Protein AF-A0AAD1W4M3-F1 (afdb_monomer)

Mean predicted aligned error: 14.71 Å

Radius of gyration: 26.18 Å; Cα contacts (8 Å, |Δi|>4): 43; chains: 1; bounding box: 40×72×68 Å

Structure (mmCIF, N/CA/C/O backbone):
data_AF-A0AAD1W4M3-F1
#
_entry.id   AF-A0AAD1W4M3-F1
#
loop_
_atom_site.group_PDB
_atom_site.id
_atom_site.type_symbol
_atom_site.label_atom_id
_atom_site.label_alt_id
_atom_site.label_comp_id
_atom_site.label_asym_id
_atom_site.label_entity_id
_atom_site.label_seq_id
_atom_site.pdbx_PDB_ins_code
_atom_site.Cartn_x
_atom_site.Cartn_y
_atom_site.Cartn_z
_atom_site.occupancy
_atom_site.B_iso_or_equiv
_atom_site.auth_seq_id
_atom_site.auth_comp_id
_atom_site.auth_asym_id
_atom_site.auth_atom_id
_atom_site.pdbx_PDB_model_num
ATOM 1 N N . PHE A 1 1 ? -19.646 -60.917 48.447 1.00 45.81 1 PHE A N 1
ATOM 2 C CA . PHE A 1 1 ? -19.669 -60.092 47.226 1.00 45.81 1 PHE A CA 1
ATOM 3 C C . PHE A 1 1 ? -18.881 -58.832 47.529 1.00 45.81 1 PHE A C 1
ATOM 5 O O . PHE A 1 1 ? -19.388 -57.968 48.229 1.00 45.81 1 PHE A O 1
ATOM 12 N N . ILE A 1 2 ? -17.611 -58.778 47.130 1.00 45.34 2 ILE A N 1
ATOM 13 C CA . ILE A 1 2 ? -16.856 -57.522 47.165 1.00 45.34 2 ILE A CA 1
ATOM 14 C C . ILE A 1 2 ? -17.253 -56.795 45.879 1.00 45.34 2 ILE A C 1
ATOM 16 O O . ILE A 1 2 ? -16.987 -57.348 44.810 1.00 45.34 2 ILE A O 1
ATOM 20 N N . PRO A 1 3 ? -17.939 -55.639 45.921 1.00 50.97 3 PRO A N 1
ATOM 21 C CA . PRO A 1 3 ? -18.100 -54.849 44.716 1.00 50.97 3 PRO A CA 1
ATOM 22 C C . PRO A 1 3 ? -16.708 -54.354 44.326 1.00 50.97 3 PRO A C 1
ATOM 24 O O . PRO A 1 3 ? -16.086 -53.553 45.026 1.00 50.97 3 PRO A O 1
ATOM 27 N N . ASN A 1 4 ? -16.193 -54.939 43.246 1.00 47.62 4 ASN A N 1
ATOM 28 C CA . ASN A 1 4 ? -14.960 -54.525 42.605 1.00 47.62 4 ASN A CA 1
ATOM 29 C C . ASN A 1 4 ? -15.032 -53.021 42.353 1.00 47.62 4 ASN A C 1
ATOM 31 O O . ASN A 1 4 ? -15.998 -52.524 41.778 1.00 47.62 4 ASN A O 1
ATOM 35 N N . GLY A 1 5 ? -14.024 -52.311 42.850 1.00 53.41 5 GLY A N 1
ATOM 36 C CA . GLY A 1 5 ? -13.926 -50.876 42.688 1.00 53.41 5 GLY A CA 1
ATOM 37 C C . GLY A 1 5 ? -13.770 -50.528 41.219 1.00 53.41 5 GLY A C 1
ATOM 38 O O . GLY A 1 5 ? -12.720 -50.793 40.638 1.00 53.41 5 GLY A O 1
ATOM 39 N N . ASP A 1 6 ? -14.781 -49.876 40.662 1.00 49.62 6 ASP A N 1
ATOM 40 C CA . ASP A 1 6 ? -14.622 -49.123 39.431 1.00 49.62 6 ASP A CA 1
ATOM 41 C C . ASP A 1 6 ? -13.977 -47.785 39.797 1.00 49.62 6 ASP A C 1
ATOM 43 O O . ASP A 1 6 ? -14.621 -46.762 40.036 1.00 49.62 6 ASP A O 1
ATOM 47 N N . LYS A 1 7 ? -12.656 -47.836 39.991 1.00 55.28 7 LYS A N 1
ATOM 48 C CA . LYS A 1 7 ? -11.851 -46.626 39.950 1.00 55.28 7 LYS A CA 1
ATOM 49 C C . LYS A 1 7 ? -11.830 -46.268 38.479 1.00 55.28 7 LYS A C 1
ATOM 51 O O . LYS A 1 7 ? -11.080 -46.882 37.724 1.00 55.28 7 LYS A O 1
ATOM 56 N N . THR A 1 8 ? -12.633 -45.284 38.099 1.00 59.41 8 THR A N 1
ATOM 57 C CA . THR A 1 8 ? -12.500 -44.555 36.840 1.00 59.41 8 THR A CA 1
ATOM 58 C C . THR A 1 8 ? -11.131 -43.871 36.838 1.00 59.41 8 THR A C 1
ATOM 60 O O . THR A 1 8 ? -10.994 -42.674 37.089 1.00 59.41 8 THR A O 1
ATOM 63 N N . ALA A 1 9 ? -10.078 -44.665 36.665 1.00 57.84 9 ALA A N 1
ATOM 64 C CA . ALA A 1 9 ? -8.735 -44.206 36.417 1.00 57.84 9 ALA A CA 1
ATOM 65 C C . ALA A 1 9 ? -8.774 -43.677 34.993 1.00 57.84 9 ALA A C 1
ATOM 67 O O . ALA A 1 9 ? -8.660 -44.438 34.034 1.00 57.84 9 ALA A O 1
ATOM 68 N N . VAL A 1 10 ? -9.032 -42.376 34.873 1.00 58.84 10 VAL A N 1
ATOM 69 C CA . VAL A 1 10 ? -8.932 -41.666 33.602 1.00 58.84 10 VAL A CA 1
ATOM 70 C C . VAL A 1 10 ? -7.529 -41.976 33.069 1.00 58.84 10 VAL A C 1
ATOM 72 O O . VAL A 1 10 ? -6.550 -41.665 33.760 1.00 58.84 10 VAL A O 1
ATOM 75 N N . PRO A 1 11 ? -7.393 -42.696 31.943 1.00 72.94 11 PRO A N 1
ATOM 76 C CA . PRO A 1 11 ? -6.099 -43.194 31.512 1.00 72.94 11 PRO A CA 1
ATOM 77 C C . PRO A 1 11 ? -5.174 -42.001 31.288 1.00 72.94 11 PRO A C 1
ATOM 79 O O . PRO A 1 11 ? -5.580 -41.000 30.708 1.00 72.94 11 PRO A O 1
ATOM 82 N N . PHE A 1 12 ? -3.921 -42.098 31.737 1.00 63.22 12 PHE A N 1
ATOM 83 C CA . PHE A 1 12 ? -2.922 -41.024 31.613 1.00 63.22 12 PHE A CA 1
ATOM 84 C C . PHE A 1 12 ? -2.851 -40.449 30.185 1.00 63.22 12 PHE A C 1
ATOM 86 O O . PHE A 1 12 ? -2.705 -39.245 29.993 1.00 63.22 12 PHE A O 1
ATOM 93 N N . LYS A 1 13 ? -3.076 -41.309 29.184 1.00 65.69 13 LYS A N 1
ATOM 94 C CA . LYS A 1 13 ? -3.207 -40.933 27.775 1.00 65.69 13 LYS A CA 1
ATOM 95 C C . LYS A 1 13 ? -4.318 -39.904 27.516 1.00 65.69 13 LYS A C 1
ATOM 97 O O . LYS A 1 13 ? -4.090 -38.954 26.784 1.00 65.69 13 LYS A O 1
ATOM 102 N N . GLU A 1 14 ? -5.484 -40.050 28.137 1.00 75.19 14 GLU A N 1
ATOM 103 C CA . GLU A 1 14 ? -6.607 -39.116 27.998 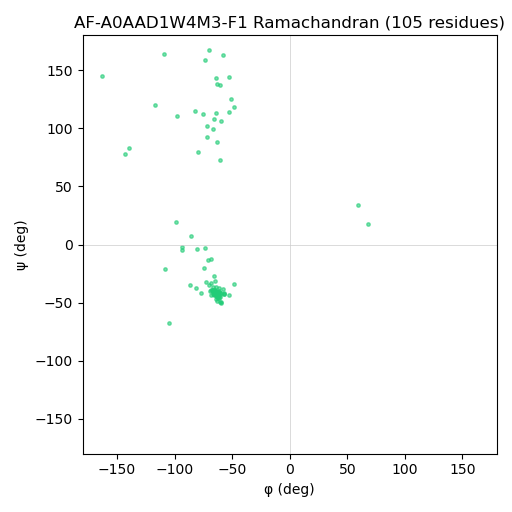1.00 75.19 14 GLU A CA 1
ATOM 104 C C . GLU A 1 14 ? -6.305 -37.753 28.639 1.00 75.19 14 GLU A C 1
ATOM 106 O O . GLU A 1 14 ? -6.721 -36.720 28.119 1.00 75.19 14 GLU A O 1
ATOM 111 N N . VAL A 1 15 ? -5.536 -37.724 29.732 1.00 75.62 15 VAL A N 1
ATOM 112 C CA . VAL A 1 15 ? -5.073 -36.470 30.354 1.00 75.62 15 VAL A CA 1
ATOM 113 C C . VAL A 1 15 ? -4.065 -35.756 29.448 1.00 75.62 15 VAL A C 1
ATOM 115 O O . VAL A 1 15 ? -4.186 -34.551 29.233 1.00 75.62 15 VAL A O 1
ATOM 118 N N . CYS A 1 16 ? -3.118 -36.492 28.857 1.00 76.56 16 CYS A N 1
ATOM 119 C CA . CYS A 1 16 ? -2.173 -35.946 27.881 1.00 76.56 16 CYS A CA 1
ATOM 120 C C . CYS A 1 16 ? -2.864 -35.455 26.603 1.00 76.56 16 CYS A C 1
ATOM 122 O O . CYS A 1 16 ? -2.533 -34.376 26.117 1.00 76.56 16 CYS A O 1
ATOM 124 N N . ASP A 1 17 ? -3.845 -36.199 26.088 1.00 82.00 17 ASP A N 1
ATOM 125 C CA . ASP A 1 17 ? -4.618 -35.812 24.904 1.00 82.00 17 ASP A CA 1
ATOM 126 C C . ASP A 1 17 ? -5.430 -34.529 25.182 1.00 82.00 17 ASP A C 1
ATOM 128 O O . ASP A 1 17 ? -5.448 -33.616 24.356 1.00 82.00 17 ASP A O 1
ATOM 132 N N . LYS A 1 18 ? -6.017 -34.395 26.382 1.00 81.75 18 LYS A N 1
ATOM 133 C CA . LYS A 1 18 ? -6.708 -33.170 26.830 1.00 81.75 18 LYS A CA 1
ATOM 134 C C . LYS A 1 18 ? -5.758 -31.983 26.994 1.00 81.75 18 LYS A C 1
ATOM 136 O O . LYS A 1 18 ? -6.100 -30.878 26.585 1.00 81.75 18 LYS A O 1
ATOM 141 N N . MET A 1 19 ? -4.564 -32.196 27.550 1.00 85.38 19 MET A N 1
ATOM 142 C CA . MET A 1 19 ? -3.534 -31.155 27.638 1.00 85.38 19 MET A CA 1
ATOM 143 C C . MET A 1 19 ? -3.058 -30.707 26.255 1.00 85.38 19 MET A C 1
ATOM 145 O O . MET A 1 19 ? -2.918 -29.513 26.020 1.00 85.38 19 MET A O 1
ATOM 149 N N . ASN A 1 20 ? -2.844 -31.641 25.330 1.00 85.25 20 ASN A N 1
ATOM 150 C CA . ASN A 1 20 ? -2.414 -31.320 23.974 1.00 85.25 20 ASN A CA 1
ATOM 151 C C . ASN A 1 20 ? -3.508 -30.578 23.192 1.00 85.25 20 ASN A C 1
ATOM 153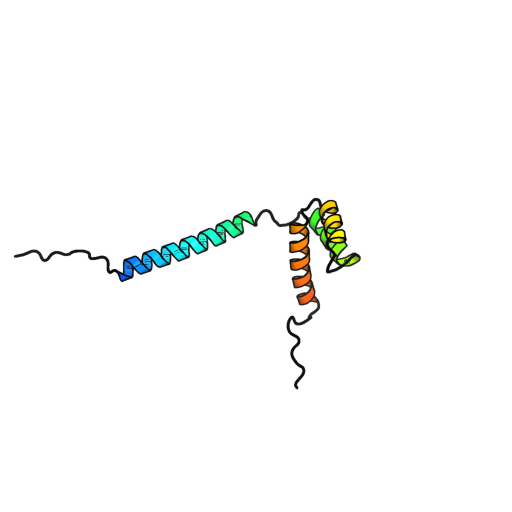 O O . ASN A 1 20 ? -3.223 -29.612 22.489 1.00 85.25 20 ASN A O 1
ATOM 157 N N . LEU A 1 21 ? -4.772 -30.977 23.368 1.00 89.38 21 LEU A N 1
ATOM 158 C CA . LEU A 1 21 ? -5.914 -30.260 22.809 1.00 89.38 21 LEU A CA 1
ATOM 159 C C . LEU A 1 21 ? -6.009 -28.838 23.373 1.00 89.38 21 LEU A C 1
ATOM 161 O O . LEU A 1 21 ? -6.196 -27.903 22.603 1.00 89.38 21 LEU A O 1
ATOM 165 N N . LEU A 1 22 ? -5.805 -28.661 24.681 1.00 88.88 22 LEU A N 1
ATOM 166 C CA . LEU A 1 22 ? -5.799 -27.342 25.311 1.00 88.88 22 LEU A CA 1
ATOM 167 C C . LEU A 1 22 ? -4.651 -26.470 24.783 1.00 88.88 22 LEU A C 1
ATOM 169 O O . LEU A 1 22 ? -4.864 -25.300 24.489 1.00 88.88 22 LEU A O 1
ATOM 173 N N . VAL A 1 23 ? -3.454 -27.033 24.594 1.00 87.69 23 VAL A N 1
ATOM 174 C CA . VAL A 1 23 ? -2.310 -26.321 23.995 1.00 87.69 23 VAL A CA 1
ATOM 175 C C . VAL A 1 23 ? -2.613 -25.896 22.555 1.00 87.69 23 VAL A C 1
ATOM 177 O O . VAL A 1 23 ? -2.348 -24.752 22.187 1.00 87.69 23 VAL A O 1
ATOM 180 N N . LEU A 1 24 ? -3.219 -26.771 21.748 1.00 85.38 24 LEU A N 1
ATOM 181 C CA . LEU A 1 24 ? -3.638 -26.441 20.383 1.00 85.38 24 LEU A CA 1
ATOM 182 C C . LEU A 1 24 ? -4.745 -25.380 20.361 1.00 85.38 24 LEU A C 1
ATOM 184 O O . LEU A 1 24 ? -4.700 -24.475 19.532 1.00 85.38 24 LEU A O 1
ATOM 188 N N . GLN A 1 25 ? -5.701 -25.445 21.288 1.00 86.25 25 GLN A N 1
ATOM 189 C CA . GLN A 1 25 ? -6.758 -24.443 21.427 1.00 86.25 25 GLN A CA 1
ATOM 190 C C . GLN A 1 25 ? -6.197 -23.085 21.854 1.00 86.25 25 GLN A C 1
ATOM 192 O O . GLN A 1 25 ? -6.626 -22.067 21.315 1.00 86.25 25 GLN A O 1
ATOM 197 N N . VAL A 1 26 ? -5.214 -23.056 22.761 1.00 87.31 26 VAL A N 1
ATOM 198 C CA . VAL A 1 26 ? -4.496 -21.831 23.150 1.00 87.31 26 VAL A CA 1
ATOM 199 C C . VAL A 1 26 ? -3.728 -21.263 21.956 1.00 87.31 26 VAL A C 1
ATOM 201 O O . VAL A 1 26 ? -3.807 -20.071 21.692 1.00 87.31 26 VAL A O 1
ATOM 204 N N . PHE A 1 27 ? -3.048 -22.096 21.167 1.00 86.94 27 PHE A N 1
ATOM 205 C CA . PHE A 1 27 ? -2.359 -21.638 19.958 1.00 86.94 27 PHE A CA 1
ATOM 206 C C . PHE A 1 27 ? -3.331 -21.074 18.908 1.00 86.94 27 PHE A C 1
ATOM 208 O O . PHE A 1 27 ? -3.087 -20.013 18.338 1.00 86.94 27 PHE A O 1
ATOM 215 N N . GLN A 1 28 ? -4.467 -21.740 18.687 1.00 84.81 28 GLN A N 1
ATOM 216 C CA . GLN A 1 28 ? -5.513 -21.277 17.770 1.00 84.81 28 GLN A CA 1
ATOM 217 C C . GLN A 1 28 ? -6.178 -19.977 18.243 1.00 84.81 28 GLN A C 1
ATOM 219 O O . GLN A 1 28 ? -6.429 -19.093 17.425 1.00 84.81 28 GLN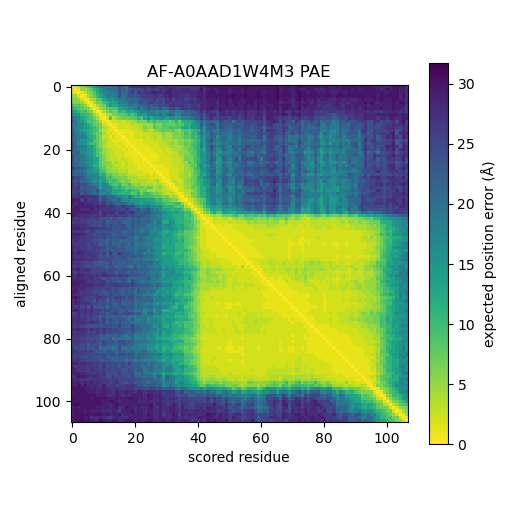 A O 1
ATOM 224 N N . THR A 1 29 ? -6.433 -19.825 19.546 1.00 81.38 29 THR A N 1
ATOM 225 C CA . THR A 1 29 ? -6.978 -18.576 20.110 1.00 81.38 29 THR A CA 1
ATOM 226 C C . THR A 1 29 ? -5.960 -17.449 20.064 1.00 81.38 29 THR A C 1
ATOM 228 O O . THR A 1 29 ? -6.327 -16.351 19.671 1.00 81.38 29 THR A O 1
ATOM 231 N N . MET A 1 30 ? -4.681 -17.707 20.339 1.00 78.56 30 MET A N 1
ATOM 232 C CA . MET A 1 30 ? -3.617 -16.711 20.172 1.00 78.56 30 MET A CA 1
ATOM 233 C C . MET A 1 30 ? -3.456 -16.301 18.705 1.00 78.56 30 MET A C 1
ATOM 235 O O . MET A 1 30 ? -3.355 -15.116 18.426 1.00 78.56 30 MET A O 1
ATOM 239 N N . SER A 1 31 ? -3.537 -17.240 17.756 1.00 78.00 31 SER A N 1
ATOM 240 C CA . SER A 1 31 ? -3.548 -16.924 16.320 1.00 78.00 31 SER A CA 1
ATOM 241 C C . SER A 1 31 ? -4.790 -16.137 15.893 1.00 78.00 31 SER A C 1
ATOM 243 O O . SER A 1 31 ? -4.706 -15.360 14.945 1.00 78.00 31 SER A O 1
ATOM 245 N N . SER A 1 32 ? -5.934 -16.343 16.550 1.00 73.81 32 SER A N 1
ATOM 246 C CA . SER A 1 32 ? -7.173 -15.608 16.265 1.00 73.81 32 SER A CA 1
ATOM 247 C C . SER A 1 32 ? -7.125 -14.202 16.865 1.00 73.81 32 SER A C 1
ATOM 249 O O . SER A 1 32 ? -7.431 -13.249 16.168 1.00 73.81 32 SER A O 1
ATOM 251 N N . LEU A 1 33 ? -6.610 -14.049 18.087 1.00 71.12 33 LEU A N 1
ATOM 252 C CA . LEU A 1 33 ? -6.364 -12.751 18.728 1.00 71.12 33 LEU A CA 1
ATOM 253 C C . LEU A 1 33 ? -5.295 -11.939 17.987 1.00 71.12 33 LEU A C 1
ATOM 255 O O . LEU A 1 33 ? -5.442 -10.736 17.804 1.00 71.12 33 LEU A O 1
ATOM 259 N N . GLN A 1 34 ? -4.245 -12.602 17.500 1.00 62.03 34 GLN A N 1
ATOM 260 C CA . GLN A 1 34 ? -3.210 -11.983 16.674 1.00 62.03 34 GLN A CA 1
ATOM 261 C C . GLN A 1 34 ? -3.764 -11.523 15.318 1.00 62.03 34 GLN A C 1
ATOM 263 O O . GLN A 1 34 ? -3.269 -10.551 14.764 1.00 62.03 34 GLN A O 1
ATOM 268 N N . LYS A 1 35 ? -4.822 -12.176 14.818 1.00 62.44 35 LYS A N 1
ATOM 269 C CA . LYS A 1 35 ? -5.543 -11.785 13.601 1.00 62.44 35 LYS A CA 1
ATOM 270 C C . LYS A 1 35 ? -6.566 -10.669 13.848 1.00 62.44 35 LYS A C 1
ATOM 272 O O . LYS A 1 35 ? -6.685 -9.785 13.013 1.00 62.44 35 LYS A O 1
ATOM 277 N N . GLU A 1 36 ? -7.252 -10.675 14.990 1.00 52.81 36 GLU A N 1
ATOM 278 C CA . GLU A 1 36 ? -8.210 -9.630 15.388 1.00 52.81 36 GLU A CA 1
ATOM 279 C C . GLU A 1 36 ? -7.507 -8.303 15.725 1.00 52.81 36 GLU A C 1
ATOM 281 O O . GLU A 1 36 ? -8.002 -7.234 15.380 1.00 5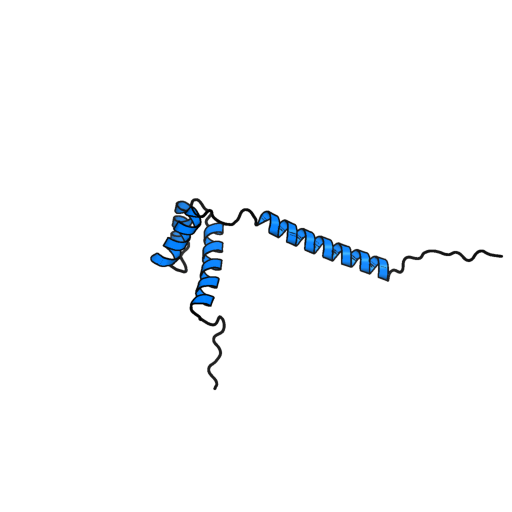2.81 36 GLU A O 1
ATOM 286 N N . MET A 1 37 ? -6.302 -8.343 16.307 1.00 54.28 37 MET A N 1
ATOM 287 C CA . MET A 1 37 ? -5.473 -7.140 16.494 1.00 54.28 37 MET A CA 1
ATOM 288 C C . MET A 1 37 ? -4.890 -6.590 15.181 1.00 54.28 37 MET A C 1
ATOM 290 O O . MET A 1 37 ? -4.420 -5.456 15.160 1.00 54.28 37 MET A O 1
ATOM 294 N N . GLN A 1 38 ? -4.948 -7.369 14.097 1.00 48.53 38 GLN A N 1
ATOM 295 C CA . GLN A 1 38 ? -4.490 -6.987 12.760 1.00 48.53 38 GLN A CA 1
ATOM 296 C C . GLN A 1 38 ? -5.621 -6.412 11.884 1.00 48.53 38 GLN A C 1
ATOM 298 O O . GLN A 1 38 ? -5.396 -5.984 10.754 1.00 48.53 38 GLN A O 1
ATOM 303 N N . GLU A 1 39 ? -6.859 -6.369 12.385 1.00 46.00 39 GLU A N 1
ATOM 304 C CA . GLU A 1 39 ? -8.030 -5.938 11.608 1.00 46.00 39 GLU A CA 1
ATOM 305 C C . GLU A 1 39 ? -8.249 -4.409 11.610 1.00 46.00 39 GLU A C 1
ATOM 307 O O . GLU A 1 39 ? -9.220 -3.919 11.040 1.00 46.00 39 GLU A O 1
ATOM 312 N N . ASN A 1 40 ? -7.305 -3.639 12.170 1.00 50.31 40 ASN A N 1
ATOM 313 C CA . ASN A 1 40 ? -7.203 -2.182 11.982 1.00 50.31 40 ASN A CA 1
ATOM 314 C C . ASN A 1 40 ? -6.253 -1.772 10.830 1.00 50.31 40 ASN A C 1
ATOM 316 O O . ASN A 1 40 ? -6.160 -0.589 10.525 1.00 50.31 40 ASN A O 1
ATOM 320 N N . GLU A 1 41 ? -5.553 -2.714 10.183 1.00 60.91 41 GLU A N 1
ATOM 321 C CA . GLU A 1 41 ? -4.371 -2.433 9.340 1.00 60.91 41 GLU A CA 1
ATOM 322 C C . GLU A 1 41 ? -4.620 -2.357 7.822 1.00 60.91 41 GLU A C 1
ATOM 324 O O . GLU A 1 41 ? -3.686 -2.517 7.032 1.00 60.91 41 GLU A O 1
ATOM 329 N N . ASN A 1 42 ? -5.855 -2.151 7.356 1.00 73.50 42 ASN A N 1
ATOM 330 C CA . ASN A 1 42 ? -6.046 -1.883 5.929 1.00 73.50 42 ASN A CA 1
ATOM 331 C C . ASN A 1 42 ? -6.175 -0.370 5.728 1.00 73.50 42 ASN A C 1
ATOM 333 O O . ASN A 1 42 ? -7.188 0.187 6.161 1.00 73.50 42 ASN A O 1
ATOM 337 N N . PRO A 1 43 ? -5.184 0.301 5.102 1.00 84.00 43 PRO A N 1
ATOM 338 C CA . PRO A 1 43 ? -5.261 1.736 4.874 1.00 84.00 43 PRO A CA 1
ATOM 339 C C . PRO A 1 43 ? -6.577 2.085 4.179 1.00 84.00 43 PRO A C 1
ATOM 341 O O . PRO A 1 43 ? -7.084 1.321 3.352 1.00 84.00 43 PRO A O 1
ATOM 344 N N . THR A 1 44 ? -7.156 3.230 4.524 1.00 90.75 44 THR A N 1
ATOM 345 C CA . THR A 1 44 ? -8.362 3.737 3.855 1.00 90.75 44 THR A CA 1
ATOM 346 C C . THR A 1 44 ? -8.121 3.898 2.352 1.00 90.75 44 THR A C 1
ATOM 348 O O . THR A 1 44 ? -6.979 3.916 1.894 1.00 90.75 44 THR A O 1
ATOM 351 N N . GLN A 1 45 ? -9.188 4.017 1.557 1.00 91.06 45 GLN A N 1
ATOM 352 C CA . GLN A 1 45 ? -9.040 4.116 0.101 1.00 91.06 45 GLN A CA 1
ATOM 353 C C . GLN A 1 45 ? -8.155 5.301 -0.312 1.00 91.06 45 GLN A C 1
ATOM 355 O O . GLN A 1 45 ? -7.282 5.138 -1.151 1.00 91.06 45 GLN A O 1
ATOM 360 N N . GLU A 1 46 ? -8.318 6.454 0.338 1.00 91.81 46 GLU A N 1
ATOM 361 C CA . GLU A 1 46 ? -7.498 7.644 0.085 1.00 91.81 46 GLU A CA 1
ATOM 362 C C . GLU A 1 46 ? -6.009 7.383 0.364 1.00 91.81 46 GLU A C 1
ATOM 364 O O . GLU A 1 46 ? -5.145 7.712 -0.445 1.00 91.81 46 GLU A O 1
ATOM 369 N N . GLN A 1 47 ? -5.702 6.698 1.466 1.00 93.81 47 GLN A N 1
ATOM 370 C CA . GLN A 1 47 ? -4.332 6.318 1.814 1.00 93.81 47 GLN A CA 1
ATOM 371 C C . GLN A 1 47 ? -3.760 5.294 0.831 1.00 93.81 47 GLN A C 1
ATOM 373 O O . GLN A 1 47 ? -2.601 5.396 0.432 1.00 93.81 47 GLN A O 1
ATOM 378 N N . GLN A 1 48 ? -4.571 4.320 0.409 1.00 93.81 48 GLN A N 1
ATOM 379 C CA . GLN A 1 48 ? -4.183 3.360 -0.622 1.00 93.81 48 GLN A CA 1
ATOM 380 C C . GLN A 1 48 ? -3.885 4.053 -1.949 1.00 93.81 48 GLN A C 1
ATOM 382 O O . GLN A 1 48 ? -2.911 3.687 -2.597 1.00 93.81 48 GLN A O 1
ATOM 387 N N . ASP A 1 49 ? -4.672 5.055 -2.337 1.00 94.94 49 ASP A N 1
ATOM 388 C CA . ASP A 1 49 ? -4.467 5.790 -3.584 1.00 94.94 49 ASP A CA 1
ATOM 389 C C . ASP A 1 49 ? -3.131 6.555 -3.557 1.00 94.94 49 ASP A C 1
ATOM 391 O O . ASP A 1 49 ? -2.372 6.504 -4.530 1.00 94.94 49 ASP A O 1
ATOM 395 N N . ILE A 1 50 ? -2.788 7.178 -2.421 1.00 95.12 50 ILE A N 1
ATOM 396 C CA . ILE A 1 50 ? -1.491 7.844 -2.203 1.00 95.12 50 ILE A CA 1
ATOM 397 C C . ILE A 1 50 ? -0.338 6.831 -2.275 1.00 95.12 50 ILE A C 1
ATOM 399 O O . ILE A 1 50 ? 0.653 7.050 -2.982 1.00 95.12 50 ILE A O 1
ATOM 403 N N . LEU A 1 51 ? -0.458 5.701 -1.574 1.00 95.06 51 LEU A N 1
ATOM 404 C CA . LEU A 1 51 ? 0.558 4.645 -1.561 1.00 95.06 51 LEU A CA 1
ATOM 405 C C . LEU A 1 51 ? 0.758 4.026 -2.951 1.00 95.06 51 LEU A C 1
ATOM 407 O O . LEU A 1 51 ? 1.890 3.835 -3.394 1.00 95.06 51 LEU A O 1
ATOM 411 N N . GLU A 1 52 ? -0.327 3.750 -3.671 1.00 95.38 52 GLU A N 1
ATOM 412 C CA . GLU A 1 52 ? -0.312 3.164 -5.011 1.00 95.38 52 GLU A CA 1
ATOM 413 C C . GLU A 1 52 ? 0.258 4.136 -6.047 1.00 95.38 52 GLU A C 1
ATOM 415 O O . GLU A 1 52 ? 1.035 3.729 -6.917 1.00 95.38 52 GLU A O 1
ATOM 420 N N . TYR A 1 53 ? -0.063 5.428 -5.936 1.00 95.81 53 TYR A N 1
ATOM 421 C CA . TYR A 1 53 ? 0.543 6.464 -6.764 1.00 95.81 53 TYR A CA 1
ATOM 422 C C . TYR A 1 53 ? 2.060 6.503 -6.567 1.00 95.81 53 TYR A C 1
ATOM 424 O O . TYR A 1 53 ? 2.804 6.438 -7.549 1.00 95.81 53 TYR A O 1
ATOM 432 N N . ASN A 1 54 ? 2.524 6.538 -5.317 1.00 94.94 54 ASN A N 1
ATOM 433 C CA . ASN A 1 54 ? 3.949 6.557 -4.996 1.00 94.94 54 ASN A CA 1
ATOM 434 C C . ASN A 1 54 ? 4.655 5.261 -5.437 1.00 94.94 54 ASN A C 1
ATOM 436 O O . ASN A 1 54 ? 5.733 5.302 -6.034 1.00 94.94 54 ASN A O 1
ATOM 440 N N . PHE A 1 55 ? 4.013 4.105 -5.256 1.00 94.81 55 PHE A N 1
ATOM 441 C CA . PHE A 1 55 ? 4.527 2.817 -5.721 1.00 94.81 55 PHE A CA 1
ATOM 442 C C . PHE A 1 55 ? 4.693 2.768 -7.245 1.00 94.81 55 PHE A C 1
ATOM 444 O O . PHE A 1 55 ? 5.631 2.151 -7.757 1.00 94.81 55 PHE A O 1
ATOM 451 N N . ASN A 1 56 ? 3.782 3.381 -8.003 1.00 92.94 56 ASN A N 1
ATOM 452 C CA . ASN A 1 56 ? 3.805 3.352 -9.466 1.00 92.94 56 ASN A CA 1
ATOM 453 C C . ASN A 1 56 ? 4.667 4.434 -10.107 1.00 92.94 56 ASN A C 1
ATOM 455 O O . ASN A 1 56 ? 5.300 4.145 -11.121 1.00 92.94 56 ASN A O 1
ATOM 459 N N . ASN A 1 57 ? 4.727 5.623 -9.513 1.00 93.06 57 ASN A N 1
ATOM 460 C CA . ASN A 1 57 ? 5.352 6.789 -10.134 1.00 93.06 57 ASN A CA 1
ATOM 461 C C . ASN A 1 57 ? 6.685 7.198 -9.495 1.00 93.06 57 ASN A C 1
ATOM 463 O O . ASN A 1 57 ? 7.468 7.876 -10.154 1.00 93.06 57 ASN A O 1
ATOM 467 N N . VAL A 1 58 ? 6.962 6.796 -8.248 1.00 92.12 58 VAL A N 1
ATOM 468 C CA . VAL A 1 58 ? 8.197 7.169 -7.535 1.00 92.12 58 VAL A CA 1
ATOM 469 C C . VAL A 1 58 ? 9.168 5.995 -7.481 1.00 92.12 58 VAL A C 1
ATOM 471 O O . VAL A 1 58 ? 10.221 6.030 -8.113 1.00 92.12 58 VAL A O 1
ATOM 474 N N . SER A 1 59 ? 8.831 4.935 -6.744 1.00 90.31 59 SER A N 1
ATOM 475 C CA . SER A 1 59 ? 9.685 3.748 -6.626 1.00 90.31 59 SER A CA 1
ATOM 476 C C . SER A 1 59 ? 8.909 2.546 -6.097 1.00 90.31 59 SER A C 1
ATOM 478 O O . SER A 1 59 ? 8.066 2.669 -5.214 1.00 90.31 59 SER A O 1
ATOM 480 N N . LYS A 1 60 ? 9.258 1.347 -6.579 1.00 91.00 60 LYS A N 1
ATOM 481 C CA . LYS A 1 60 ? 8.750 0.066 -6.051 1.00 91.00 60 LYS A CA 1
ATOM 482 C C . LYS A 1 60 ? 9.377 -0.312 -4.701 1.00 91.00 60 LYS A C 1
ATOM 484 O O . LYS A 1 60 ? 8.846 -1.171 -4.001 1.00 91.00 60 LYS A O 1
ATOM 489 N N . GLN A 1 61 ? 10.529 0.279 -4.378 1.00 90.50 61 GLN A N 1
ATOM 490 C CA . GLN A 1 61 ? 11.282 0.110 -3.134 1.00 90.50 61 GLN A CA 1
ATOM 491 C C . GLN A 1 61 ? 11.827 1.487 -2.721 1.00 90.50 61 GLN A C 1
ATOM 493 O O . GLN A 1 61 ? 12.949 1.830 -3.101 1.00 90.50 61 GLN A O 1
ATOM 498 N N . PRO A 1 62 ? 11.019 2.324 -2.052 1.00 91.00 62 PRO A N 1
ATOM 499 C CA . PRO A 1 62 ? 11.494 3.597 -1.521 1.00 91.00 62 PRO A CA 1
ATOM 500 C C . P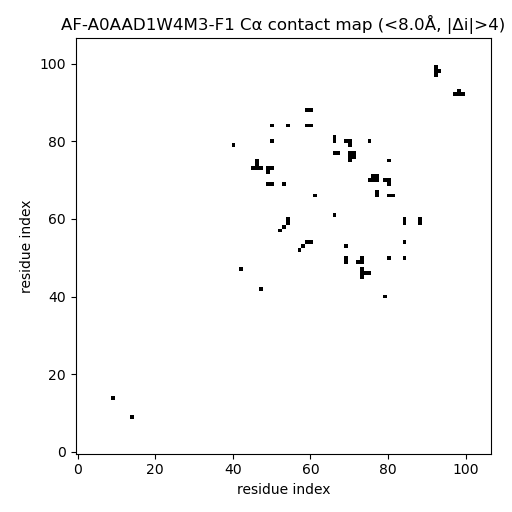RO A 1 62 ? 12.557 3.358 -0.438 1.00 91.00 62 PRO A C 1
ATOM 502 O O . PRO A 1 62 ? 12.469 2.395 0.326 1.00 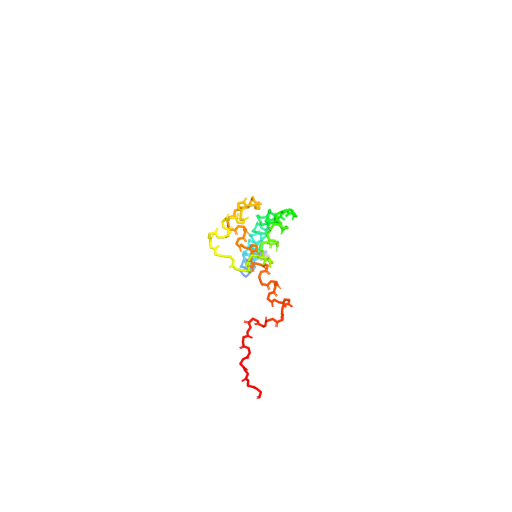91.00 62 PRO A O 1
ATOM 505 N N . ASP A 1 63 ? 13.572 4.219 -0.390 1.00 94.00 63 ASP A N 1
ATOM 506 C CA . ASP A 1 63 ? 14.497 4.298 0.741 1.00 94.00 63 ASP A CA 1
ATOM 507 C C . ASP A 1 63 ? 13.790 4.875 1.982 1.00 94.00 63 ASP A C 1
ATOM 509 O O . ASP A 1 63 ? 12.688 5.409 1.879 1.00 94.00 63 ASP A O 1
ATOM 513 N N . GLU A 1 64 ? 14.423 4.776 3.152 1.00 92.75 64 GLU A N 1
ATOM 514 C CA . GLU A 1 64 ? 13.865 5.220 4.441 1.00 92.75 64 GLU A CA 1
ATOM 515 C C . GLU A 1 64 ? 13.383 6.678 4.405 1.00 92.75 64 GLU A C 1
ATOM 517 O O . GLU A 1 64 ? 12.264 6.979 4.808 1.00 92.75 64 GLU A O 1
ATOM 522 N N . THR A 1 65 ? 14.162 7.587 3.808 1.00 94.69 65 THR A N 1
ATOM 523 C CA . THR A 1 65 ? 13.769 9.003 3.741 1.00 94.69 65 THR A CA 1
ATOM 524 C C . THR A 1 65 ? 12.528 9.191 2.871 1.00 94.69 65 THR A C 1
ATOM 526 O O . THR A 1 65 ? 11.605 9.910 3.251 1.00 94.69 65 THR A O 1
ATOM 529 N N . THR A 1 66 ? 12.478 8.526 1.716 1.00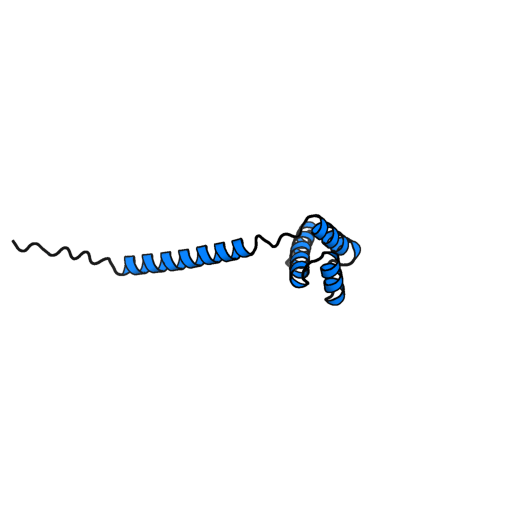 94.06 66 THR A N 1
ATOM 530 C CA . THR A 1 66 ? 11.311 8.567 0.824 1.00 94.06 66 THR A CA 1
ATOM 531 C C . THR A 1 66 ? 10.081 7.926 1.473 1.00 94.06 66 THR A C 1
ATOM 533 O O . THR A 1 66 ? 8.977 8.454 1.357 1.00 94.06 66 THR A O 1
ATOM 536 N N . LEU A 1 67 ? 10.256 6.815 2.188 1.00 94.56 67 LEU A N 1
ATOM 537 C CA . LEU A 1 67 ? 9.176 6.111 2.873 1.00 94.56 67 LEU A CA 1
ATOM 538 C C . LEU A 1 67 ? 8.551 6.967 3.980 1.00 94.56 67 LEU A C 1
ATOM 540 O O . LEU A 1 67 ? 7.327 7.058 4.046 1.00 94.56 67 LEU A O 1
ATOM 544 N N . MET A 1 68 ? 9.374 7.643 4.785 1.00 94.75 68 MET A N 1
ATOM 545 C CA . MET A 1 68 ? 8.915 8.576 5.815 1.00 94.75 68 MET A CA 1
ATOM 546 C C . MET A 1 68 ? 8.036 9.692 5.227 1.00 94.75 68 MET A C 1
ATOM 548 O O . MET A 1 68 ? 7.000 10.032 5.799 1.00 94.75 68 MET A O 1
ATOM 552 N N . LEU A 1 69 ? 8.415 10.251 4.071 1.00 95.75 69 LEU A N 1
ATOM 553 C CA . LEU A 1 69 ? 7.627 11.291 3.398 1.00 95.75 69 LEU A CA 1
ATOM 554 C C . LEU A 1 69 ? 6.271 10.760 2.917 1.00 95.75 69 LEU A C 1
ATOM 556 O O . LEU A 1 69 ? 5.254 11.420 3.117 1.00 95.75 69 LEU A O 1
ATOM 560 N N . ILE A 1 70 ? 6.250 9.558 2.336 1.00 94.25 70 ILE A N 1
ATOM 561 C CA . ILE A 1 70 ? 5.018 8.908 1.865 1.00 94.25 70 ILE A CA 1
ATOM 562 C C . ILE A 1 70 ? 4.097 8.570 3.043 1.00 94.25 70 ILE A C 1
ATOM 564 O O . ILE A 1 70 ? 2.889 8.781 2.963 1.00 94.25 70 ILE A O 1
ATOM 568 N N . ALA A 1 71 ? 4.656 8.064 4.145 1.00 92.75 71 ALA A N 1
ATOM 569 C CA . ALA A 1 71 ? 3.905 7.763 5.358 1.00 92.75 71 ALA A CA 1
ATOM 570 C C . ALA A 1 71 ? 3.250 9.033 5.922 1.00 92.75 71 ALA A C 1
ATOM 572 O O . ALA A 1 71 ? 2.053 9.037 6.202 1.00 92.75 71 ALA A O 1
ATOM 573 N N . ALA A 1 72 ? 3.997 10.140 5.981 1.00 93.75 72 ALA A N 1
ATOM 574 C CA . ALA A 1 72 ? 3.462 11.433 6.395 1.00 93.75 72 ALA A CA 1
ATOM 575 C C . ALA A 1 72 ? 2.358 11.951 5.452 1.00 93.75 72 ALA A C 1
ATOM 577 O O . ALA A 1 72 ? 1.350 12.466 5.931 1.00 93.75 72 ALA A O 1
ATOM 578 N N . GLU A 1 73 ? 2.516 11.795 4.134 1.00 92.94 73 GLU A N 1
ATOM 579 C CA . GLU A 1 73 ? 1.513 12.188 3.131 1.00 92.94 73 GLU A CA 1
ATOM 580 C C . GLU A 1 73 ? 0.219 11.371 3.262 1.00 92.94 73 GLU A C 1
ATOM 582 O O . GLU A 1 73 ? -0.876 11.928 3.225 1.00 92.94 73 GLU A O 1
ATOM 587 N N . ALA A 1 74 ? 0.341 10.060 3.480 1.00 92.44 74 ALA A N 1
ATOM 588 C CA . ALA A 1 74 ? -0.785 9.157 3.691 1.00 92.44 74 ALA A CA 1
ATOM 589 C C . ALA A 1 74 ? -1.340 9.198 5.130 1.00 92.44 74 ALA A C 1
ATOM 591 O O . ALA A 1 74 ? -2.310 8.509 5.436 1.00 92.44 74 ALA A O 1
ATOM 592 N N . GLY A 1 75 ? -0.740 9.957 6.049 1.00 91.62 75 GLY A N 1
ATOM 593 C CA . GLY A 1 75 ? -1.136 9.946 7.461 1.00 91.62 75 GLY A CA 1
ATOM 594 C C . GLY A 1 75 ? -1.014 8.563 8.118 1.00 91.62 75 GLY A C 1
ATOM 595 O O . GLY A 1 75 ? -1.844 8.208 8.953 1.00 91.62 75 GLY A O 1
ATOM 596 N N . LEU A 1 76 ? -0.020 7.777 7.702 1.00 90.88 76 LEU A N 1
ATOM 597 C CA . LEU A 1 76 ? 0.319 6.459 8.238 1.00 90.88 76 LEU A CA 1
ATOM 598 C C . LEU A 1 76 ? 1.629 6.523 9.024 1.00 90.88 76 LEU A C 1
ATOM 600 O O . LEU A 1 76 ? 2.424 7.455 8.881 1.00 90.88 76 LEU A O 1
ATOM 604 N N . THR A 1 77 ? 1.880 5.501 9.832 1.00 90.06 77 THR A N 1
ATOM 605 C CA . THR A 1 77 ? 3.215 5.266 10.385 1.00 90.06 77 THR A CA 1
ATOM 606 C C . THR A 1 77 ? 4.160 4.724 9.315 1.00 90.06 77 THR A C 1
ATOM 608 O O . THR A 1 77 ? 3.749 4.169 8.289 1.00 90.06 77 THR A O 1
ATOM 611 N N . GLU A 1 78 ? 5.458 4.888 9.550 1.00 91.00 78 GLU A N 1
ATOM 612 C CA . GLU A 1 78 ? 6.484 4.408 8.631 1.00 91.00 78 GLU A CA 1
ATOM 613 C C . GLU A 1 78 ? 6.467 2.874 8.527 1.00 91.00 78 GLU A C 1
ATOM 615 O O . GLU A 1 78 ? 6.608 2.321 7.434 1.00 91.00 78 GLU A O 1
ATOM 620 N N . GLU A 1 79 ? 6.200 2.177 9.636 1.00 90.06 79 GLU A N 1
ATOM 621 C CA . GLU A 1 79 ? 6.008 0.727 9.677 1.00 90.06 79 GLU A CA 1
ATOM 622 C C . GLU A 1 79 ? 4.816 0.257 8.830 1.00 90.06 79 GLU A C 1
ATOM 624 O O . GLU A 1 79 ? 4.965 -0.685 8.046 1.00 90.06 79 GLU A O 1
ATOM 629 N N . GLU A 1 80 ? 3.658 0.916 8.936 1.00 90.31 80 GLU A N 1
ATOM 630 C CA . GLU A 1 80 ? 2.465 0.576 8.145 1.00 90.31 80 GLU A CA 1
ATOM 631 C C . GLU A 1 80 ? 2.724 0.749 6.645 1.00 90.31 80 GLU A C 1
ATOM 633 O O . GLU A 1 80 ? 2.438 -0.148 5.844 1.00 90.31 80 GLU A O 1
ATOM 638 N N . ALA A 1 81 ? 3.335 1.873 6.255 1.00 92.19 81 ALA A N 1
ATOM 639 C CA . ALA A 1 81 ? 3.722 2.111 4.870 1.00 92.19 81 ALA A CA 1
ATOM 640 C C . ALA A 1 81 ? 4.726 1.048 4.387 1.00 92.19 81 ALA A C 1
ATOM 642 O O . ALA A 1 81 ? 4.585 0.507 3.287 1.00 92.19 81 ALA A O 1
ATOM 643 N N . LYS A 1 82 ? 5.710 0.677 5.216 1.00 91.94 82 LYS A N 1
ATOM 644 C CA . LYS A 1 82 ? 6.713 -0.345 4.885 1.00 91.94 82 LYS A CA 1
ATOM 645 C C . LYS A 1 82 ? 6.090 -1.706 4.597 1.00 91.94 82 LYS A C 1
ATOM 647 O O . LYS A 1 82 ? 6.416 -2.332 3.580 1.00 91.94 82 LYS A O 1
ATOM 652 N N . GLU A 1 83 ? 5.216 -2.181 5.481 1.00 91.38 83 GLU A N 1
ATOM 653 C CA . GLU A 1 83 ? 4.559 -3.478 5.310 1.00 91.38 83 GLU A CA 1
ATOM 654 C C . GLU A 1 83 ? 3.616 -3.460 4.102 1.00 91.38 83 GLU A C 1
ATOM 656 O O . GLU A 1 83 ? 3.602 -4.422 3.324 1.00 91.38 83 GLU A O 1
ATOM 661 N N . TRP A 1 84 ? 2.938 -2.335 3.844 1.00 93.19 84 TRP A N 1
ATOM 662 C CA . TRP A 1 84 ? 2.149 -2.161 2.626 1.00 93.19 84 TRP A CA 1
ATOM 663 C C . TRP A 1 84 ? 3.013 -2.270 1.362 1.00 93.19 84 TRP A C 1
ATOM 665 O O . TRP A 1 84 ? 2.699 -3.063 0.468 1.00 93.19 84 TRP A O 1
ATOM 675 N N . PHE A 1 85 ? 4.144 -1.555 1.294 1.00 93.56 85 PHE A N 1
ATOM 676 C CA . PHE A 1 85 ? 5.050 -1.583 0.137 1.00 93.56 85 PHE A CA 1
ATOM 677 C C . PHE A 1 85 ? 5.616 -2.984 -0.110 1.00 93.56 85 PHE A C 1
ATOM 679 O O . PHE A 1 85 ? 5.669 -3.450 -1.250 1.00 93.56 85 PHE A O 1
ATOM 686 N N . LYS A 1 86 ? 5.982 -3.702 0.953 1.00 91.19 86 LYS A N 1
ATOM 687 C CA . LYS A 1 86 ? 6.466 -5.087 0.882 1.00 91.19 86 LYS A CA 1
ATOM 688 C C . LYS A 1 86 ? 5.392 -6.041 0.356 1.00 91.19 86 LYS A C 1
ATOM 690 O O . LYS A 1 86 ? 5.665 -6.842 -0.545 1.00 91.19 86 LYS A O 1
ATOM 695 N N . ALA A 1 87 ? 4.167 -5.942 0.872 1.00 90.19 87 ALA A N 1
ATOM 696 C CA . ALA A 1 87 ? 3.041 -6.751 0.419 1.00 90.19 87 ALA A CA 1
ATOM 697 C C . ALA A 1 87 ? 2.670 -6.441 -1.041 1.00 90.19 87 ALA A C 1
ATOM 699 O O . ALA A 1 87 ? 2.436 -7.358 -1.839 1.00 90.19 87 ALA A O 1
ATOM 700 N N . ARG A 1 88 ? 2.656 -5.158 -1.422 1.00 93.31 88 ARG A N 1
ATOM 701 C CA . ARG A 1 88 ? 2.365 -4.719 -2.789 1.00 93.31 88 ARG A CA 1
ATOM 702 C C . ARG A 1 88 ? 3.446 -5.158 -3.770 1.00 93.31 88 ARG A C 1
ATOM 704 O O . ARG A 1 88 ? 3.107 -5.693 -4.825 1.00 93.31 88 ARG A O 1
ATOM 711 N N . LEU A 1 89 ? 4.722 -5.045 -3.403 1.00 91.44 89 LEU A N 1
ATOM 712 C CA . LEU A 1 89 ? 5.850 -5.526 -4.202 1.00 91.44 89 LEU A CA 1
ATOM 713 C C . LEU A 1 89 ? 5.773 -7.034 -4.454 1.00 91.44 89 LEU A C 1
ATOM 715 O O . LEU A 1 89 ? 6.016 -7.481 -5.573 1.00 91.44 89 LEU A O 1
ATOM 719 N N . ALA A 1 90 ? 5.403 -7.827 -3.445 1.00 88.75 90 ALA A N 1
ATOM 720 C CA . ALA A 1 90 ? 5.215 -9.267 -3.608 1.00 88.75 90 ALA A CA 1
ATOM 721 C C . ALA A 1 90 ? 4.079 -9.593 -4.594 1.00 88.75 90 ALA A C 1
ATOM 723 O O . ALA A 1 90 ? 4.227 -10.485 -5.430 1.00 88.75 90 ALA A O 1
ATOM 724 N N . LYS A 1 91 ? 2.961 -8.855 -4.532 1.00 88.25 91 LYS A N 1
ATOM 725 C CA . LYS A 1 91 ? 1.862 -8.977 -5.507 1.00 88.25 91 LYS A CA 1
ATOM 726 C C . LYS A 1 91 ? 2.320 -8.586 -6.914 1.00 88.25 91 LYS A C 1
ATOM 728 O O . LYS A 1 91 ? 2.047 -9.325 -7.853 1.00 88.25 91 LYS A O 1
ATOM 733 N N . TRP A 1 92 ? 3.050 -7.479 -7.039 1.00 89.94 92 TRP A N 1
ATOM 734 C CA . TRP A 1 92 ? 3.575 -7.001 -8.316 1.00 89.94 92 TRP A CA 1
ATOM 735 C C . TRP A 1 92 ? 4.562 -7.997 -8.943 1.00 89.94 92 TRP A C 1
ATOM 737 O O . TRP A 1 92 ? 4.422 -8.352 -10.106 1.00 89.94 92 TRP A O 1
ATOM 747 N N . ARG A 1 93 ? 5.495 -8.568 -8.168 1.00 87.56 93 ARG A N 1
ATOM 748 C CA . ARG A 1 93 ? 6.416 -9.601 -8.685 1.00 87.56 93 ARG A CA 1
ATOM 749 C C . ARG A 1 93 ? 5.689 -10.819 -9.250 1.00 87.56 93 ARG A C 1
ATOM 751 O O . ARG A 1 93 ? 6.104 -11.349 -10.276 1.00 87.56 93 ARG A O 1
ATOM 758 N N . LYS A 1 94 ? 4.596 -11.238 -8.605 1.00 83.94 94 LYS A N 1
ATOM 759 C CA . LYS A 1 94 ? 3.750 -12.329 -9.105 1.00 83.94 94 LYS A CA 1
ATOM 760 C C . LYS A 1 94 ? 3.035 -11.952 -10.405 1.00 83.94 94 LYS A C 1
ATOM 762 O O . LYS A 1 94 ? 2.931 -12.802 -11.281 1.00 83.94 94 LYS A O 1
ATOM 767 N N . SER A 1 95 ? 2.549 -10.714 -10.539 1.00 82.56 95 SER A N 1
ATOM 768 C CA . SER A 1 95 ? 1.853 -10.268 -11.755 1.00 82.56 95 SER A CA 1
ATOM 769 C C . SER A 1 95 ? 2.783 -10.055 -12.947 1.00 82.56 95 SER A C 1
ATOM 771 O O . SER A 1 95 ? 2.378 -10.322 -14.070 1.00 82.56 95 SER A O 1
ATOM 773 N N . GLU A 1 96 ? 4.028 -9.635 -12.714 1.00 80.88 96 GLU A N 1
ATOM 774 C CA . GLU A 1 96 ? 5.046 -9.496 -13.770 1.00 80.88 96 GLU A CA 1
ATOM 775 C C . GLU A 1 96 ? 5.59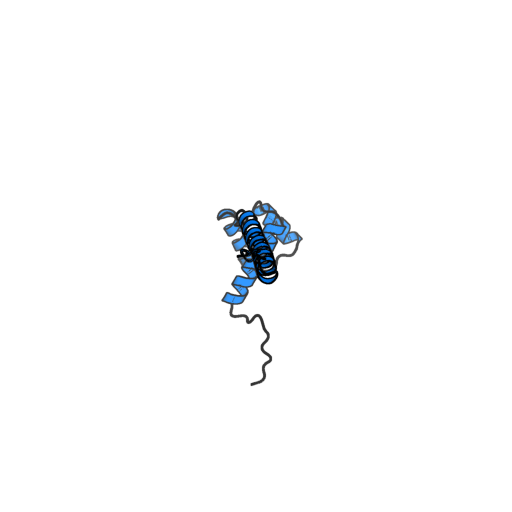3 -10.848 -14.263 1.00 80.88 96 GLU A C 1
ATOM 777 O O . GLU A 1 96 ? 6.430 -10.893 -15.160 1.00 80.88 96 GLU A O 1
ATOM 782 N N . GLY A 1 97 ? 5.162 -11.967 -13.669 1.00 68.56 97 GLY A N 1
ATOM 783 C CA . GLY A 1 97 ? 5.640 -13.297 -14.044 1.00 68.56 97 GLY A CA 1
ATOM 784 C C . GLY A 1 97 ? 7.108 -13.544 -13.695 1.00 68.56 97 GLY A C 1
ATOM 785 O O . GLY A 1 97 ? 7.706 -14.473 -14.230 1.00 68.56 97 GLY A O 1
ATOM 786 N N . LEU A 1 98 ? 7.697 -12.740 -12.801 1.00 61.00 98 LEU A N 1
ATOM 787 C CA . LEU A 1 98 ? 9.059 -12.951 -12.324 1.00 61.00 98 LEU A CA 1
ATOM 788 C C . LEU A 1 98 ? 9.053 -14.122 -11.326 1.00 61.00 98 LEU A C 1
ATOM 790 O O . LEU A 1 98 ? 8.482 -13.985 -10.235 1.00 61.00 98 LEU A O 1
ATOM 794 N N . PRO A 1 99 ? 9.662 -15.277 -11.656 1.00 57.25 99 PRO A N 1
ATOM 795 C CA . PRO A 1 99 ? 9.749 -16.381 -10.715 1.00 57.25 99 PRO A CA 1
ATOM 796 C C . PRO A 1 99 ? 10.572 -15.941 -9.495 1.00 57.25 99 PRO A C 1
ATOM 798 O O . PRO A 1 99 ? 11.586 -15.256 -9.613 1.00 57.25 99 PRO A O 1
ATOM 801 N N . THR A 1 100 ? 10.118 -16.321 -8.296 1.00 57.25 100 THR A N 1
ATOM 802 C CA . THR A 1 100 ? 10.844 -16.055 -7.032 1.00 57.25 100 THR A CA 1
ATOM 803 C C . THR A 1 100 ? 12.139 -16.877 -6.940 1.00 57.25 100 THR A C 1
ATOM 805 O O . THR A 1 100 ? 13.021 -16.591 -6.135 1.00 57.25 100 THR A O 1
ATOM 808 N N . GLU A 1 101 ? 12.279 -17.858 -7.823 1.00 51.59 101 GLU A N 1
ATOM 809 C CA . GLU A 1 101 ? 13.408 -18.754 -7.967 1.00 51.59 101 GLU A CA 1
ATOM 810 C C . GLU A 1 101 ? 14.044 -18.557 -9.348 1.00 51.59 101 GLU A C 1
ATOM 812 O O . GLU A 1 101 ? 13.407 -18.742 -10.384 1.00 51.59 101 GLU A O 1
ATOM 817 N N . CYS A 1 102 ? 15.320 -18.167 -9.368 1.00 53.03 102 CYS A N 1
ATOM 818 C CA . CYS A 1 102 ? 16.171 -18.347 -10.538 1.00 53.03 102 CYS A CA 1
ATOM 819 C C . CYS A 1 102 ? 16.284 -19.860 -10.770 1.00 53.03 102 CYS A C 1
ATOM 821 O O . CYS A 1 102 ? 17.147 -20.519 -10.190 1.00 53.03 102 CYS A O 1
ATOM 823 N N . GLY A 1 103 ? 15.354 -20.427 -11.540 1.00 54.38 103 GLY A N 1
ATOM 824 C CA . GLY A 1 103 ? 15.473 -21.780 -12.058 1.00 54.38 103 GLY A CA 1
ATOM 825 C C . GLY A 1 103 ? 16.738 -21.828 -12.900 1.00 54.38 103 GLY A C 1
ATOM 826 O O . GLY A 1 103 ? 16.800 -21.211 -13.962 1.00 54.38 103 GLY A O 1
ATOM 827 N N . SER A 1 104 ? 17.774 -22.478 -12.367 1.00 60.88 104 SER A N 1
ATOM 828 C CA . SER A 1 104 ? 19.025 -22.736 -13.069 1.00 60.88 104 SER A CA 1
ATOM 829 C C . SER A 1 104 ? 18.696 -23.310 -14.445 1.00 60.88 104 SER A C 1
ATOM 831 O O . SER A 1 104 ? 18.040 -24.344 -14.550 1.00 60.88 104 SER A O 1
ATOM 833 N N . VAL A 1 105 ? 19.105 -22.589 -15.488 1.00 56.53 105 VAL A N 1
ATOM 834 C CA . VAL A 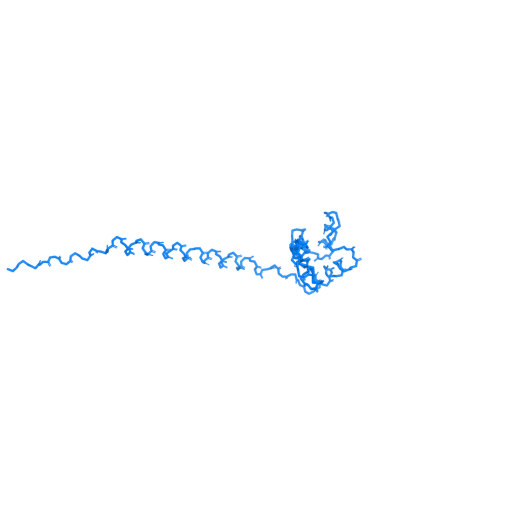1 105 ? 18.965 -23.023 -16.876 1.00 56.53 105 VAL A CA 1
ATOM 835 C C . VAL A 1 105 ? 19.872 -24.235 -17.070 1.00 56.53 105 VAL A C 1
ATOM 837 O O . VAL A 1 105 ? 21.084 -24.096 -17.224 1.00 56.53 105 VAL A O 1
ATOM 840 N N . MET A 1 106 ? 19.281 -25.419 -17.019 1.00 55.16 106 MET A N 1
ATOM 841 C CA . MET A 1 106 ? 19.871 -26.660 -17.500 1.00 55.16 106 MET A CA 1
ATOM 842 C C . MET A 1 106 ? 18.727 -27.465 -18.125 1.00 55.16 106 MET A C 1
ATOM 844 O O . MET A 1 106 ? 18.143 -28.338 -17.488 1.00 55.16 106 MET A O 1
ATOM 848 N N . ASP A 1 107 ? 18.365 -27.066 -19.344 1.00 55.41 107 ASP A N 1
ATOM 849 C CA . ASP A 1 107 ? 17.753 -27.947 -20.345 1.00 55.41 107 ASP A CA 1
ATOM 850 C C . ASP A 1 107 ? 18.839 -28.282 -21.377 1.00 55.41 107 ASP A C 1
ATOM 852 O O . ASP A 1 107 ? 19.605 -27.346 -21.726 1.00 55.41 107 ASP A O 1
#

Foldseek 3Di:
DPPPDPPPPVDVVNVVVVVVVVVVVVVVVVVVVVVVVCVVQDQDPQLVVLLVCCCPPPHLDDDQVRLCVSCVVSVHDSVSSVVVSVVVSVVVCVVVVPDPDPPPPDD

InterPro domains:
  IPR001356 Homeodomain [PF00046] (42-94)
  IPR001356 Homeodomain [PS50071] (34-95)
  IPR001356 Homeodomain [SM00389] (37-99)
  IPR001356 Homeodomain [cd00086] (42-96)
  IPR009057 Homedomain-like superfamily [SSF46689] (43-98)
  IPR039162 Homeodomain-only protein [PTHR21408] (31-107)

Sequence (107 aa):
FIPNGDKTAVPFKEVCDKMNLLVLQVFQTMSSLQKEMQENENPTQEQQDILEYNFNNVSKQPDETTLMLIAAEAGLTEEEAKEWFKARLAKWRKSEGLPTECGSVMD

pLDDT: mean 79.09, std 16.25, range [45.34, 95.81]

Organism: Pelobates cultripes (NCBI:txid61616)

Secondary structure (DSSP, 8-state):
-----------HHHHHHHHHHHHHHHHHHHHHHHHHTTTT-S--HHHHHHHHHHHHHT-SS--HHHHHHHHHHTT--HHHHHHHHHHHHHHHHHHTT--SS------

Nearest PDB structures (foldseek):
  1uhs-assembly1_A  TM=8.672E-01  e=2.436E-06  Mus musculus
  2hi3-assembly1_A  TM=7.905E-01  e=2.160E-06  Mus musculus
  2lkx-assembly1_A  TM=8.416E-01  e=8.155E-03  Homo sapiens
  1x2m-assembly1_A  TM=6.974E-01  e=5.258E-02  Mus musculus
  2mw8-assembly1_A  TM=7.865E-01  e=1.149E-01  Homo sapiens

Solvent-accessible surface area (backbone atoms only — not comparable to full-atom values): 6473 Å² total; per-residue (Å²): 135,80,82,75,79,81,72,84,68,74,51,70,67,57,55,52,51,51,51,51,50,49,52,51,50,51,51,51,49,50,55,46,51,60,50,61,73,51,72,78,72,70,71,54,72,70,33,44,51,50,52,51,48,41,41,74,75,73,39,72,74,62,53,73,73,56,39,47,52,51,10,58,72,44,73,46,53,52,67,60,46,48,53,48,44,54,55,50,44,55,53,48,39,59,73,72,66,53,68,96,60,88,73,77,91,78,129